Protein AF-A0A534JSI8-F1 (afdb_monomer_lite)

Radius of gyration: 16.98 Å; chains: 1; bounding box: 43×39×41 Å

Structure (mmCIF, N/CA/C/O backbone):
data_AF-A0A534JSI8-F1
#
_entry.id   AF-A0A534JSI8-F1
#
loop_
_atom_site.group_PDB
_atom_site.id
_atom_site.type_symbol
_atom_site.label_atom_id
_atom_site.label_alt_id
_atom_site.label_comp_id
_atom_site.label_asym_id
_atom_site.label_entity_id
_atom_site.label_seq_id
_atom_site.pdbx_PDB_ins_code
_atom_site.Cartn_x
_atom_site.Cartn_y
_atom_site.Cartn_z
_atom_site.occupancy
_atom_site.B_iso_or_equiv
_atom_site.auth_seq_id
_atom_site.auth_comp_id
_atom_site.auth_asym_id
_atom_site.auth_atom_id
_atom_site.pdbx_PDB_model_num
ATOM 1 N N . TYR A 1 1 ? 10.273 -15.120 -28.488 1.00 79.69 1 TYR A N 1
ATOM 2 C CA . TYR A 1 1 ? 10.095 -13.864 -27.727 1.00 79.69 1 TYR A CA 1
ATOM 3 C C . TYR A 1 1 ? 8.662 -13.625 -27.256 1.00 79.69 1 TYR A C 1
ATOM 5 O O . TYR A 1 1 ? 8.499 -13.314 -26.088 1.00 79.69 1 TYR A O 1
ATOM 13 N N . VAL A 1 2 ? 7.622 -13.839 -28.077 1.00 88.31 2 VAL A N 1
ATOM 14 C CA . VAL A 1 2 ? 6.213 -13.650 -27.647 1.00 88.31 2 VAL A CA 1
ATOM 15 C C . VAL A 1 2 ? 5.836 -14.507 -26.428 1.00 88.31 2 VAL A C 1
ATOM 17 O O . VAL A 1 2 ? 5.286 -13.987 -25.468 1.00 88.31 2 VAL A O 1
ATOM 20 N N . VAL A 1 3 ? 6.213 -15.790 -26.414 1.00 91.38 3 VAL A N 1
ATOM 21 C CA . VAL A 1 3 ? 5.955 -16.696 -25.274 1.00 91.38 3 VAL A CA 1
ATOM 22 C C . VAL A 1 3 ? 6.605 -16.197 -23.977 1.00 91.38 3 VAL A C 1
ATOM 24 O O . VAL A 1 3 ? 5.984 -16.254 -22.925 1.00 91.38 3 VAL A O 1
ATOM 27 N N . TYR A 1 4 ? 7.825 -15.658 -24.057 1.00 88.12 4 TYR A N 1
ATOM 28 C CA . TYR A 1 4 ? 8.527 -15.082 -22.906 1.00 88.12 4 TYR A CA 1
ATOM 29 C C . TYR A 1 4 ? 7.795 -13.852 -22.356 1.00 88.12 4 TYR A C 1
ATOM 31 O O . TYR A 1 4 ? 7.591 -13.746 -21.153 1.00 88.12 4 TYR A O 1
ATOM 39 N N . LEU A 1 5 ? 7.336 -12.961 -23.237 1.00 86.31 5 LEU A N 1
ATOM 40 C CA . LEU A 1 5 ? 6.569 -11.780 -22.841 1.00 86.31 5 LEU A CA 1
ATOM 41 C C . LEU A 1 5 ? 5.237 -12.163 -22.180 1.00 86.31 5 LEU A C 1
ATOM 43 O O . LEU A 1 5 ? 4.890 -11.614 -21.140 1.00 86.31 5 LEU A O 1
ATOM 47 N N . VAL A 1 6 ? 4.522 -13.145 -22.734 1.00 87.69 6 VAL A N 1
ATOM 48 C CA . VAL A 1 6 ? 3.270 -13.645 -22.142 1.00 87.69 6 VAL A CA 1
ATOM 49 C C . VAL A 1 6 ? 3.525 -14.299 -20.783 1.00 87.69 6 VAL A C 1
ATOM 51 O O . VAL A 1 6 ? 2.816 -14.003 -19.826 1.00 87.69 6 VAL A O 1
ATOM 54 N N . ALA A 1 7 ? 4.558 -15.136 -20.666 1.00 89.44 7 ALA A N 1
ATOM 55 C CA . ALA A 1 7 ? 4.926 -15.760 -19.398 1.00 89.44 7 ALA A CA 1
ATOM 56 C C . ALA A 1 7 ? 5.287 -14.714 -18.329 1.00 89.44 7 ALA A C 1
ATOM 58 O O . ALA A 1 7 ? 4.827 -14.820 -17.195 1.00 89.44 7 ALA A O 1
ATOM 59 N N . GLN A 1 8 ? 6.032 -13.667 -18.696 1.00 85.44 8 GLN A N 1
ATOM 60 C CA . GLN A 1 8 ? 6.376 -12.574 -17.787 1.00 85.44 8 GLN A CA 1
ATOM 61 C C . GLN A 1 8 ? 5.126 -11.846 -17.271 1.00 85.44 8 GLN A C 1
ATOM 63 O O . GLN A 1 8 ? 5.006 -11.597 -16.072 1.00 85.44 8 GLN A O 1
ATOM 68 N N . LEU A 1 9 ? 4.168 -11.544 -18.154 1.00 83.62 9 LEU A N 1
ATOM 69 C CA . LEU A 1 9 ? 2.906 -10.907 -17.765 1.00 83.62 9 LEU A CA 1
ATOM 70 C C . LEU A 1 9 ? 2.065 -11.805 -16.846 1.00 83.62 9 LEU A C 1
ATOM 72 O O . LEU A 1 9 ? 1.461 -11.306 -15.897 1.00 83.62 9 LEU A O 1
ATOM 76 N N . LEU A 1 10 ? 2.057 -13.121 -17.082 1.00 85.69 10 LEU A N 1
ATOM 77 C CA . LEU A 1 10 ? 1.373 -14.085 -16.216 1.00 85.69 10 LEU A CA 1
ATOM 78 C C . LEU A 1 10 ? 2.001 -14.153 -14.821 1.00 85.69 10 LEU A C 1
ATOM 80 O O . LEU A 1 10 ? 1.271 -14.157 -13.834 1.00 85.69 10 LEU A O 1
ATOM 84 N N . VAL A 1 11 ? 3.333 -14.161 -14.719 1.00 86.88 11 VAL A N 1
ATOM 85 C CA . VAL A 1 11 ? 4.031 -14.152 -13.421 1.00 86.88 11 VAL A CA 1
ATOM 86 C C . VAL A 1 11 ? 3.701 -12.883 -12.632 1.00 86.88 11 VAL A C 1
ATOM 88 O O . VAL A 1 11 ? 3.364 -12.967 -11.452 1.00 86.88 11 VAL A O 1
ATOM 91 N N . LEU A 1 12 ? 3.725 -11.716 -13.284 1.00 82.75 12 LEU A N 1
ATOM 92 C CA . LEU A 1 12 ? 3.345 -10.448 -12.651 1.00 82.75 12 LEU A CA 1
ATOM 93 C C . LEU A 1 12 ? 1.872 -10.442 -12.222 1.00 82.75 12 LEU A C 1
ATOM 95 O O . LEU A 1 12 ? 1.539 -9.968 -11.137 1.00 82.75 12 LEU A O 1
ATOM 99 N N . TYR A 1 13 ? 0.976 -10.997 -13.040 1.00 83.44 13 TYR A N 1
ATOM 100 C CA . TYR A 1 13 ? -0.432 -11.146 -12.679 1.00 83.44 13 TYR A CA 1
ATOM 101 C C . TYR A 1 13 ? -0.618 -12.038 -11.445 1.00 83.44 13 TYR A C 1
ATOM 103 O O . TYR A 1 13 ? -1.233 -11.597 -10.479 1.00 83.44 13 TYR A O 1
ATOM 111 N N . LEU A 1 14 ? -0.016 -13.231 -11.429 1.00 85.56 14 LEU A N 1
ATOM 112 C CA . LEU A 1 14 ? -0.089 -14.154 -10.293 1.00 85.56 14 LEU A CA 1
ATOM 113 C C . LEU A 1 14 ? 0.477 -13.542 -9.006 1.00 85.56 14 LEU A C 1
ATOM 115 O O . LEU A 1 14 ? -0.114 -13.716 -7.941 1.00 85.56 14 LEU A O 1
ATOM 119 N N . SER A 1 15 ? 1.585 -12.797 -9.101 1.00 83.81 15 SER A N 1
ATOM 120 C CA . SER A 1 15 ? 2.153 -12.059 -7.966 1.00 83.81 15 SER A CA 1
ATOM 121 C C . SER A 1 15 ? 1.136 -11.084 -7.374 1.00 83.81 15 SER A C 1
ATOM 123 O O . SER A 1 15 ? 0.900 -11.092 -6.168 1.00 83.81 15 SER A O 1
ATOM 125 N N . ARG A 1 16 ? 0.466 -10.299 -8.229 1.00 82.69 16 ARG A N 1
ATOM 126 C CA . ARG A 1 16 ? -0.538 -9.322 -7.790 1.00 82.69 16 ARG A CA 1
ATOM 127 C C . ARG A 1 16 ? -1.762 -9.980 -7.172 1.00 82.69 16 ARG A C 1
ATOM 129 O O . ARG A 1 16 ? -2.204 -9.543 -6.116 1.00 82.69 16 ARG A O 1
ATOM 136 N N . THR A 1 17 ? -2.275 -11.045 -7.783 1.00 84.50 17 THR A N 1
ATOM 137 C CA . THR A 1 17 ? -3.392 -11.809 -7.221 1.00 84.50 17 THR A CA 1
ATOM 138 C C . THR A 1 17 ? -3.030 -12.336 -5.835 1.00 84.50 17 THR A C 1
ATOM 140 O O . THR A 1 17 ? -3.778 -12.123 -4.890 1.00 84.50 17 THR A O 1
ATOM 143 N N . ARG A 1 18 ? -1.846 -12.934 -5.663 1.00 89.06 18 ARG A N 1
ATOM 144 C CA . ARG A 1 18 ? -1.403 -13.457 -4.363 1.00 89.06 18 ARG A CA 1
ATOM 145 C C . ARG A 1 18 ? -1.421 -12.396 -3.253 1.00 89.06 18 ARG A C 1
ATOM 147 O O . ARG A 1 18 ? -1.799 -12.728 -2.136 1.00 89.06 18 ARG A O 1
ATOM 154 N N . GLU A 1 19 ? -1.032 -11.154 -3.542 1.00 85.50 19 GLU A N 1
ATOM 155 C CA . GLU A 1 19 ? -1.051 -10.051 -2.562 1.00 85.50 19 GLU A CA 1
ATOM 156 C C . GLU A 1 19 ? -2.470 -9.766 -2.052 1.00 85.50 19 GLU A C 1
ATOM 158 O O . GLU A 1 19 ? -2.684 -9.738 -0.845 1.00 85.50 19 GLU A O 1
ATOM 163 N N . TYR A 1 20 ? -3.455 -9.652 -2.949 1.00 85.31 20 TYR A N 1
ATOM 164 C CA . TYR A 1 20 ? -4.849 -9.424 -2.555 1.00 85.31 20 TYR A CA 1
ATOM 165 C C . TYR A 1 20 ? -5.423 -10.581 -1.728 1.00 85.31 20 TYR A C 1
ATOM 167 O O . TYR A 1 20 ? -6.098 -10.359 -0.724 1.00 85.31 20 TYR A O 1
ATOM 175 N N . TYR A 1 21 ? -5.111 -11.827 -2.100 1.00 88.25 21 TYR A N 1
ATOM 176 C CA . TYR A 1 21 ? -5.511 -12.996 -1.310 1.00 88.25 21 TYR A CA 1
ATOM 177 C C . TYR A 1 21 ? -4.852 -12.999 0.077 1.00 88.25 21 TYR A C 1
ATOM 179 O O . TYR A 1 21 ? -5.495 -13.386 1.055 1.00 88.25 21 TYR A O 1
ATOM 187 N N . ALA A 1 22 ? -3.592 -12.568 0.179 1.00 88.44 22 ALA A N 1
ATOM 188 C CA . ALA A 1 22 ? -2.885 -12.462 1.451 1.00 88.44 22 ALA A CA 1
ATOM 189 C C . ALA A 1 22 ? -3.478 -11.362 2.344 1.00 88.44 22 ALA A C 1
ATOM 191 O O . ALA A 1 22 ? -3.675 -11.601 3.536 1.00 88.44 22 ALA A O 1
ATOM 192 N N . ASP A 1 23 ? -3.822 -10.203 1.781 1.00 88.25 23 ASP A N 1
ATOM 193 C CA . ASP A 1 23 ? -4.470 -9.105 2.508 1.00 88.25 23 ASP A CA 1
ATOM 194 C C . ASP A 1 23 ? -5.860 -9.507 3.003 1.00 88.25 23 ASP A C 1
ATOM 196 O O . ASP A 1 23 ? -6.179 -9.326 4.179 1.00 88.25 23 ASP A O 1
ATOM 200 N N . ALA A 1 24 ? -6.661 -10.126 2.130 1.00 87.69 24 ALA A N 1
ATOM 201 C CA . ALA A 1 24 ? -8.003 -10.587 2.462 1.00 87.69 24 ALA A CA 1
ATOM 202 C C . ALA A 1 24 ? -7.981 -11.650 3.569 1.00 87.69 24 ALA A C 1
ATOM 204 O O . ALA A 1 24 ? -8.750 -11.586 4.530 1.00 87.69 24 ALA A O 1
ATOM 205 N N . TYR A 1 25 ? -7.059 -12.611 3.469 1.00 89.38 25 TYR A N 1
ATOM 206 C CA . TYR A 1 25 ? -6.868 -13.619 4.506 1.00 89.38 25 TYR A CA 1
ATOM 207 C C . TYR A 1 25 ? -6.397 -12.997 5.824 1.00 89.38 25 TYR A C 1
ATOM 209 O O . TYR A 1 25 ? -6.917 -13.347 6.881 1.00 89.38 25 TYR A O 1
ATOM 217 N N . SER A 1 26 ? -5.447 -12.061 5.775 1.00 87.12 26 SER A N 1
ATOM 218 C CA . SER A 1 26 ? -4.897 -11.417 6.971 1.00 87.12 26 SER A CA 1
ATOM 219 C C . SER A 1 26 ? -5.953 -10.588 7.703 1.00 87.12 26 SER A C 1
ATOM 221 O O . SER A 1 26 ? -6.104 -10.753 8.911 1.00 87.12 26 SER A O 1
ATOM 223 N N . GLY A 1 27 ? -6.739 -9.778 6.984 1.00 86.19 27 GLY A N 1
ATOM 224 C CA . GLY A 1 27 ? -7.843 -9.004 7.564 1.00 86.19 27 GLY A CA 1
ATOM 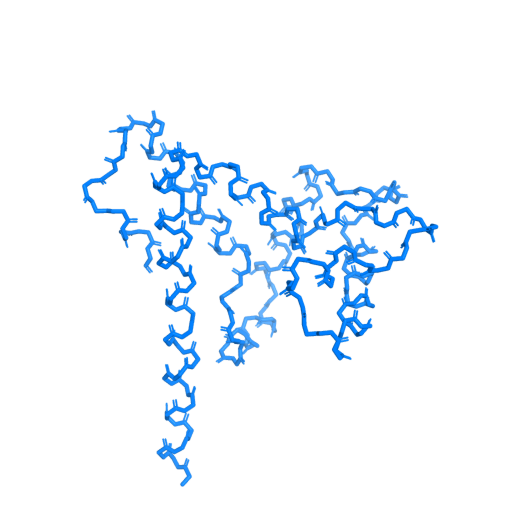225 C C . GLY A 1 27 ? -8.942 -9.887 8.164 1.00 86.19 27 GLY A C 1
ATOM 226 O O . GLY A 1 27 ? -9.451 -9.605 9.251 1.00 86.19 27 GLY A O 1
ATOM 227 N N . ALA A 1 28 ? -9.266 -11.008 7.512 1.00 86.62 28 ALA A N 1
ATOM 228 C CA . ALA A 1 28 ? -10.218 -11.977 8.049 1.00 86.62 28 ALA A CA 1
ATOM 229 C C . ALA A 1 28 ? -9.681 -12.712 9.292 1.00 86.62 28 ALA A C 1
ATOM 231 O O . ALA A 1 28 ? -10.423 -12.925 10.254 1.00 86.62 28 ALA A O 1
ATOM 232 N N . ALA A 1 29 ? -8.397 -13.087 9.292 1.00 87.62 29 ALA A N 1
ATOM 233 C CA . ALA A 1 29 ? -7.753 -13.806 10.389 1.00 87.62 29 ALA A CA 1
ATOM 234 C C . ALA A 1 29 ? -7.606 -12.942 11.650 1.00 87.62 29 ALA A C 1
ATOM 236 O O . ALA A 1 29 ? -7.832 -13.436 12.757 1.00 87.62 29 ALA A O 1
ATOM 237 N N . THR A 1 30 ? -7.274 -11.655 11.500 1.00 86.38 30 THR A N 1
ATOM 238 C CA . THR A 1 30 ? -7.188 -10.707 12.624 1.00 86.38 30 THR A CA 1
ATOM 239 C C . THR A 1 30 ? -8.554 -10.205 13.084 1.00 86.38 30 THR A C 1
ATOM 241 O O . THR A 1 30 ? -8.658 -9.679 14.189 1.00 86.38 30 THR A O 1
ATOM 244 N N . ARG A 1 31 ? -9.602 -10.382 12.262 1.00 83.00 31 ARG A N 1
ATOM 245 C CA . ARG A 1 31 ? -10.932 -9.763 12.424 1.00 83.00 31 ARG A CA 1
ATOM 246 C C . ARG A 1 31 ? -10.896 -8.237 12.496 1.00 83.00 31 ARG A C 1
ATOM 248 O O . ARG A 1 31 ? -11.865 -7.625 12.938 1.00 83.00 31 ARG A O 1
ATOM 255 N N . ASP A 1 32 ? -9.796 -7.642 12.055 1.00 83.88 32 ASP A N 1
ATOM 256 C CA . ASP A 1 32 ? -9.587 -6.204 12.088 1.00 83.88 32 ASP A CA 1
ATOM 257 C C . ASP A 1 32 ? -8.846 -5.756 10.816 1.00 83.88 32 ASP A C 1
ATOM 259 O O . ASP A 1 32 ? -7.623 -5.561 10.826 1.00 83.88 32 ASP A O 1
ATOM 263 N N . PRO A 1 33 ? -9.565 -5.643 9.678 1.00 85.69 33 PRO A N 1
ATOM 264 C CA . PRO A 1 33 ? -8.985 -5.135 8.438 1.00 85.69 33 PRO A CA 1
ATOM 265 C C . PRO A 1 33 ? -8.569 -3.663 8.546 1.00 85.69 33 PRO A C 1
ATOM 267 O O . PRO A 1 33 ? -7.666 -3.242 7.824 1.00 85.69 33 PRO A O 1
ATOM 270 N N . HIS A 1 34 ? -9.167 -2.901 9.472 1.00 84.44 34 HIS A N 1
ATOM 271 C CA . HIS A 1 34 ? -8.851 -1.490 9.699 1.00 84.44 34 HIS A CA 1
ATOM 272 C C . HIS A 1 34 ? -7.394 -1.298 10.100 1.00 84.44 34 HIS A C 1
ATOM 274 O O . HIS A 1 34 ? -6.683 -0.454 9.555 1.00 84.44 34 HIS A O 1
ATOM 280 N N . LEU A 1 35 ? -6.928 -2.111 11.051 1.00 83.81 35 LEU A N 1
ATOM 281 C CA . LEU A 1 35 ? -5.545 -2.059 11.508 1.00 83.81 35 LEU A CA 1
ATOM 282 C C . LEU A 1 35 ? -4.569 -2.389 10.380 1.00 83.81 35 LEU A C 1
ATOM 284 O O . LEU A 1 35 ? -3.521 -1.752 10.287 1.00 83.81 35 LEU A O 1
ATOM 288 N N . LEU A 1 36 ? -4.919 -3.334 9.503 1.00 84.62 36 LEU A N 1
ATOM 289 C CA . LEU A 1 36 ? -4.095 -3.678 8.347 1.00 84.62 36 LEU A CA 1
ATOM 290 C C . LEU A 1 36 ? -4.071 -2.537 7.319 1.00 84.62 36 LEU A C 1
ATOM 292 O O . LEU A 1 36 ? -2.994 -2.164 6.858 1.00 84.62 36 LEU A O 1
ATOM 296 N N . ALA A 1 37 ? -5.225 -1.935 7.020 1.00 82.56 37 ALA A N 1
ATOM 297 C CA . ALA A 1 37 ? -5.332 -0.777 6.136 1.00 82.56 37 ALA A CA 1
ATOM 298 C C . ALA A 1 37 ? -4.538 0.420 6.678 1.00 82.56 37 ALA A C 1
ATOM 300 O O . ALA A 1 37 ? -3.781 1.042 5.935 1.00 82.56 37 ALA A O 1
ATOM 301 N N . SER A 1 38 ? -4.643 0.697 7.982 1.00 78.81 38 SER A N 1
ATOM 302 C CA . SER A 1 38 ? -3.902 1.755 8.675 1.00 78.81 38 SER A CA 1
ATOM 303 C C . SER A 1 38 ? -2.396 1.487 8.689 1.00 78.81 38 SER A C 1
ATOM 305 O O . SER A 1 38 ? -1.605 2.393 8.440 1.00 78.81 38 SER A O 1
ATOM 307 N N . ALA A 1 39 ? -1.974 0.246 8.945 1.00 80.25 39 ALA A N 1
ATOM 308 C CA . ALA A 1 39 ? -0.565 -0.135 8.930 1.00 80.25 39 ALA A CA 1
ATOM 309 C C . ALA A 1 39 ? 0.035 -0.040 7.524 1.00 80.25 39 ALA A C 1
ATOM 311 O O . ALA A 1 39 ? 1.134 0.486 7.371 1.00 80.25 39 ALA A O 1
ATOM 312 N N . LEU A 1 40 ? -0.689 -0.501 6.502 1.00 78.31 40 LEU A N 1
ATOM 313 C CA . LEU A 1 40 ? -0.249 -0.429 5.113 1.00 78.31 40 LEU A CA 1
ATOM 314 C C . LEU A 1 40 ? -0.163 1.025 4.645 1.00 78.31 40 LEU A C 1
ATOM 316 O O . LEU A 1 40 ? 0.861 1.439 4.118 1.00 78.31 40 LEU A O 1
ATOM 320 N N . THR A 1 41 ? -1.197 1.809 4.938 1.00 74.31 41 THR A N 1
ATOM 321 C CA . THR A 1 41 ? -1.238 3.262 4.755 1.00 74.31 41 THR A CA 1
ATOM 322 C C . THR A 1 41 ? -0.036 3.954 5.382 1.00 74.31 41 THR A C 1
ATOM 324 O O . THR A 1 41 ? 0.619 4.763 4.728 1.00 74.31 41 THR A O 1
ATOM 327 N N . LYS A 1 42 ? 0.280 3.616 6.637 1.00 73.81 42 LYS A N 1
ATOM 328 C CA . LYS A 1 42 ? 1.490 4.092 7.298 1.00 73.81 42 LYS A CA 1
ATOM 329 C C . LYS A 1 42 ? 2.694 3.644 6.485 1.00 73.81 42 LYS A C 1
ATOM 331 O O . LYS A 1 42 ? 3.339 4.467 5.887 1.00 73.81 42 LYS A O 1
ATOM 336 N N . ILE A 1 43 ? 2.948 2.367 6.280 1.00 73.31 43 ILE A N 1
ATOM 337 C CA . ILE A 1 43 ? 4.139 1.921 5.536 1.00 73.31 43 ILE A CA 1
ATOM 338 C C . ILE A 1 43 ? 4.320 2.605 4.161 1.00 73.31 43 ILE A C 1
ATOM 340 O O . ILE A 1 43 ? 5.449 2.891 3.772 1.00 73.31 43 ILE A O 1
ATOM 344 N N . THR A 1 44 ? 3.243 2.892 3.427 1.00 72.25 44 THR A N 1
ATOM 345 C CA . THR A 1 44 ? 3.343 3.412 2.054 1.00 72.25 44 THR A CA 1
ATOM 346 C C . THR A 1 44 ? 3.276 4.919 1.909 1.00 72.25 44 THR A C 1
ATOM 348 O O . THR A 1 44 ? 3.843 5.448 0.954 1.00 72.25 44 THR A O 1
ATOM 351 N N . TYR A 1 45 ? 2.563 5.591 2.808 1.00 69.75 45 TYR A N 1
ATOM 352 C CA . TYR A 1 45 ? 2.399 7.043 2.797 1.00 69.75 45 TYR A CA 1
ATOM 353 C C . TYR A 1 45 ? 2.989 7.685 4.055 1.00 69.75 45 TYR A C 1
ATOM 355 O O . TYR A 1 45 ? 3.595 8.740 3.963 1.00 69.75 45 TYR A O 1
ATOM 363 N N . GLY A 1 46 ? 2.884 7.036 5.212 1.00 61.91 46 GLY A N 1
ATOM 364 C CA . GLY A 1 46 ? 3.354 7.545 6.504 1.00 61.91 46 GLY A CA 1
ATOM 365 C C . GLY A 1 46 ? 4.157 6.521 7.302 1.00 61.91 46 GLY A C 1
ATOM 366 O O . GLY A 1 46 ? 3.719 6.083 8.373 1.00 61.91 46 GLY A O 1
ATOM 367 N N . LEU A 1 47 ? 5.302 6.072 6.772 1.00 52.22 47 LEU A N 1
ATOM 368 C CA . LEU A 1 47 ? 6.259 5.265 7.516 1.00 52.22 47 LEU A CA 1
ATOM 369 C C . LEU A 1 47 ? 6.929 6.279 8.423 1.00 52.22 47 LEU A C 1
ATOM 371 O O . LEU A 1 47 ? 7.979 6.804 8.086 1.00 52.22 47 LEU A O 1
ATOM 375 N N . SER A 1 48 ? 6.173 6.657 9.462 1.00 45.75 48 SER A N 1
ATOM 376 C CA . SER A 1 48 ? 6.523 7.463 10.620 1.00 45.75 48 SER A CA 1
ATOM 377 C C . SER A 1 48 ? 7.939 7.989 10.508 1.00 45.75 48 SER A C 1
ATOM 379 O O . SER A 1 48 ? 8.849 7.205 10.776 1.00 45.75 48 SER A O 1
ATOM 381 N N . LEU A 1 49 ? 8.091 9.265 10.130 1.00 49.81 49 LEU A N 1
ATOM 382 C CA . LEU A 1 49 ? 9.196 10.120 10.553 1.00 49.81 49 LEU A CA 1
ATOM 383 C C . LEU A 1 49 ? 10.412 9.301 10.990 1.00 49.81 49 LEU A C 1
ATOM 385 O O . LEU A 1 49 ? 10.597 9.037 12.185 1.00 49.81 49 LEU A O 1
ATOM 389 N N . ALA A 1 50 ? 11.264 8.917 10.039 1.00 41.72 50 ALA A N 1
ATOM 390 C CA . ALA A 1 50 ? 12.666 8.959 10.385 1.00 41.72 50 ALA A CA 1
ATOM 391 C C . ALA A 1 50 ? 12.894 10.428 10.742 1.00 41.72 50 ALA A C 1
ATOM 393 O O . ALA A 1 50 ? 13.064 11.293 9.884 1.00 41.72 50 ALA A O 1
ATOM 394 N N . ARG A 1 51 ? 12.746 10.711 12.038 1.00 43.12 51 ARG A N 1
ATOM 395 C CA . ARG A 1 51 ? 13.285 11.873 12.715 1.00 43.12 51 ARG A CA 1
ATOM 396 C C . ARG A 1 51 ? 14.641 12.096 12.050 1.00 43.12 51 ARG A C 1
ATOM 398 O O . ARG A 1 51 ? 15.333 11.109 11.800 1.00 43.12 51 ARG A O 1
ATOM 405 N N . GLU A 1 52 ? 14.958 13.316 11.632 1.00 48.97 52 GLU A N 1
ATOM 406 C CA . GLU A 1 52 ? 16.092 13.593 10.726 1.00 48.97 52 GLU A CA 1
ATOM 407 C C . GLU A 1 52 ? 17.435 12.984 11.220 1.00 48.97 52 GLU A C 1
ATOM 409 O O . GLU A 1 52 ? 18.380 12.823 10.455 1.00 48.97 52 GLU A O 1
ATOM 414 N N . ASP A 1 53 ? 17.477 12.581 12.496 1.00 49.09 53 ASP A N 1
ATOM 415 C CA . ASP A 1 53 ? 18.512 11.878 13.251 1.00 49.09 53 ASP A CA 1
ATOM 416 C C . ASP A 1 53 ? 18.412 10.330 13.330 1.00 49.09 53 ASP A C 1
ATOM 418 O O . ASP A 1 53 ? 19.212 9.715 14.036 1.00 49.09 53 ASP A O 1
ATOM 422 N N . SER A 1 54 ? 17.473 9.666 12.651 1.00 49.19 54 SER A N 1
ATOM 423 C CA . SER A 1 54 ? 17.279 8.208 12.733 1.00 49.19 54 SER A CA 1
ATOM 424 C C . SER A 1 54 ? 17.648 7.493 11.433 1.00 49.19 54 SER A C 1
ATOM 426 O O . SER A 1 54 ? 17.079 7.725 10.371 1.00 49.19 54 SER A O 1
ATOM 428 N N . GLU A 1 55 ? 18.639 6.604 11.541 1.00 50.34 55 GLU A N 1
ATOM 429 C CA . GLU A 1 55 ? 19.126 5.744 10.462 1.00 50.34 55 GLU A CA 1
ATOM 430 C C . GLU A 1 55 ? 17.966 5.046 9.718 1.00 50.34 55 GLU A C 1
ATOM 432 O O . GLU A 1 55 ? 17.025 4.579 10.372 1.00 50.34 55 GLU A O 1
ATOM 437 N N . PRO A 1 56 ? 18.061 4.832 8.387 1.00 52.25 56 PRO A N 1
ATOM 438 C CA . PRO A 1 56 ? 17.059 4.139 7.551 1.00 52.25 56 PRO A CA 1
ATOM 439 C C . PRO A 1 56 ? 16.879 2.633 7.879 1.00 52.25 56 PRO A C 1
ATOM 441 O O . PRO A 1 56 ? 16.400 1.833 7.074 1.00 52.25 56 PRO A O 1
ATOM 444 N N . SER A 1 57 ? 17.262 2.230 9.088 1.00 51.09 57 SER A N 1
ATOM 445 C CA . SER A 1 57 ? 17.255 0.885 9.651 1.00 51.09 57 SER A CA 1
ATOM 446 C C . SER A 1 57 ? 15.854 0.262 9.720 1.00 51.09 57 SER A C 1
ATOM 448 O O . SER A 1 57 ? 15.723 -0.943 9.523 1.00 51.09 57 SER A O 1
ATOM 450 N N . GLY A 1 58 ? 14.791 1.054 9.913 1.00 55.84 58 GLY A N 1
ATOM 451 C CA . GLY A 1 58 ? 13.423 0.541 10.090 1.00 55.84 58 GLY A CA 1
ATOM 452 C C . GLY A 1 58 ? 12.872 -0.254 8.896 1.00 55.84 58 GLY A C 1
ATOM 453 O O . GLY A 1 58 ? 12.333 -1.344 9.081 1.00 55.84 58 GLY A O 1
ATOM 454 N N . LEU A 1 59 ? 13.061 0.234 7.662 1.00 53.09 59 LEU A N 1
ATOM 455 C CA . LEU A 1 59 ? 12.597 -0.466 6.451 1.00 53.09 59 LEU A CA 1
ATOM 456 C C 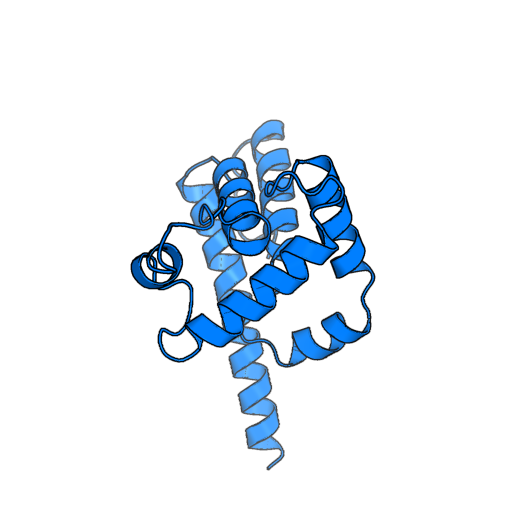. LEU A 1 59 ? 13.399 -1.745 6.187 1.00 53.09 59 LEU A C 1
ATOM 458 O O . LEU A 1 59 ? 12.838 -2.757 5.763 1.00 53.09 59 LEU A O 1
ATOM 462 N N . ARG A 1 60 ? 14.710 -1.703 6.463 1.00 53.50 60 ARG A N 1
ATOM 463 C CA . ARG A 1 60 ? 15.603 -2.864 6.335 1.00 53.50 60 ARG A CA 1
ATOM 464 C C . ARG A 1 60 ? 15.274 -3.930 7.380 1.00 53.50 60 ARG A C 1
ATOM 466 O O . ARG A 1 60 ? 15.256 -5.110 7.047 1.00 53.50 60 ARG A O 1
ATOM 473 N N . ALA A 1 61 ? 14.967 -3.519 8.611 1.00 56.72 61 ALA A N 1
ATOM 474 C CA . ALA A 1 61 ? 14.625 -4.413 9.716 1.00 56.72 61 ALA A CA 1
ATOM 475 C C . ALA A 1 61 ? 13.327 -5.194 9.464 1.00 56.72 61 ALA A C 1
ATOM 477 O O . ALA A 1 61 ? 13.237 -6.359 9.841 1.00 56.72 61 ALA A O 1
ATOM 478 N N . PHE A 1 62 ? 12.352 -4.586 8.783 1.00 60.25 62 PHE A N 1
ATOM 479 C CA . PHE A 1 62 ? 11.115 -5.263 8.388 1.00 60.25 62 PHE A CA 1
ATOM 480 C C . PHE A 1 62 ? 11.193 -5.980 7.030 1.00 60.25 62 PHE A C 1
ATOM 482 O O . PHE A 1 62 ? 10.207 -6.582 6.614 1.00 60.25 62 PHE A O 1
ATOM 489 N N . MET A 1 63 ? 12.341 -5.931 6.340 1.00 57.22 63 MET A N 1
ATOM 490 C CA . MET A 1 63 ? 12.523 -6.470 4.983 1.00 57.22 63 MET A CA 1
ATOM 491 C C . MET A 1 63 ? 11.440 -6.003 3.990 1.00 57.22 63 MET A C 1
ATOM 493 O O . MET A 1 63 ? 11.049 -6.746 3.092 1.00 57.22 63 MET A O 1
ATOM 497 N N . ILE A 1 64 ? 10.941 -4.773 4.160 1.00 56.19 64 ILE A N 1
ATOM 498 C CA . ILE A 1 64 ? 9.892 -4.197 3.301 1.00 56.19 64 ILE A CA 1
ATOM 499 C C . ILE A 1 64 ? 10.468 -3.795 1.930 1.00 56.19 64 ILE A C 1
ATOM 501 O O . ILE A 1 64 ? 9.740 -3.800 0.941 1.00 56.19 64 ILE A O 1
ATOM 505 N N . GLY A 1 65 ? 11.772 -3.496 1.854 1.00 56.66 65 GLY A N 1
ATOM 506 C CA . GLY A 1 65 ? 12.486 -3.146 0.620 1.00 56.66 65 GLY A CA 1
ATOM 507 C C . GLY A 1 65 ? 13.733 -4.002 0.377 1.00 56.66 65 GLY A C 1
ATOM 508 O O . GLY A 1 65 ? 14.268 -4.627 1.297 1.00 56.66 65 GLY A O 1
ATOM 509 N N . ASP A 1 66 ? 14.209 -4.013 -0.871 1.00 60.34 66 ASP A N 1
ATOM 510 C CA . ASP A 1 66 ? 15.490 -4.628 -1.234 1.00 60.34 66 ASP A CA 1
ATOM 511 C C . ASP A 1 66 ? 16.622 -3.838 -0.548 1.00 60.34 66 ASP A C 1
ATOM 513 O O . ASP A 1 66 ? 16.756 -2.637 -0.798 1.00 60.34 66 ASP A O 1
ATOM 517 N N . PRO A 1 67 ? 17.457 -4.458 0.310 1.00 58.28 67 PRO A N 1
ATOM 518 C CA . PRO A 1 67 ? 18.522 -3.749 1.020 1.00 58.28 67 PRO A CA 1
ATOM 519 C C . PRO A 1 67 ? 19.503 -3.038 0.078 1.00 58.28 67 PRO A C 1
ATOM 521 O O . PRO A 1 67 ? 20.125 -2.060 0.492 1.00 58.28 67 PRO A O 1
ATOM 524 N N . VAL A 1 68 ? 19.619 -3.497 -1.175 1.00 64.94 68 VAL A N 1
ATOM 525 C CA . VAL A 1 68 ? 20.464 -2.888 -2.210 1.00 64.94 68 VAL A CA 1
ATOM 526 C C . VAL A 1 68 ? 19.823 -1.627 -2.800 1.00 64.94 68 VAL A C 1
ATOM 528 O O . VAL A 1 68 ? 20.539 -0.677 -3.101 1.00 64.94 68 VAL A O 1
ATOM 531 N N . LYS A 1 69 ? 18.491 -1.583 -2.926 1.00 61.75 69 LYS A N 1
ATOM 532 C CA . LYS A 1 69 ? 17.738 -0.429 -3.460 1.00 61.75 69 LYS A CA 1
ATOM 533 C C . LYS A 1 69 ? 17.168 0.496 -2.388 1.00 61.75 69 LYS A C 1
ATOM 535 O O . LYS A 1 69 ? 16.581 1.520 -2.709 1.00 61.75 69 LYS A O 1
ATOM 540 N N . ALA A 1 70 ? 17.392 0.179 -1.116 1.00 59.88 70 ALA A N 1
ATOM 541 C CA . ALA A 1 70 ? 16.847 0.924 0.011 1.00 59.88 70 ALA A CA 1
ATOM 542 C C . ALA A 1 70 ? 17.202 2.426 0.009 1.00 59.88 70 ALA A C 1
ATOM 544 O O . ALA A 1 70 ? 16.466 3.212 0.596 1.00 59.88 70 ALA A O 1
ATOM 545 N N . ALA A 1 71 ? 18.320 2.828 -0.611 1.00 63.69 71 ALA A N 1
ATOM 546 C CA . ALA A 1 71 ? 18.684 4.239 -0.759 1.00 63.69 71 ALA A CA 1
ATOM 547 C C . ALA A 1 71 ? 17.787 4.959 -1.784 1.00 63.69 71 ALA A C 1
ATOM 549 O O . ALA A 1 71 ? 17.206 5.990 -1.458 1.00 63.69 71 ALA A O 1
ATOM 550 N N . ASP A 1 72 ? 17.605 4.374 -2.969 1.00 65.62 72 ASP A N 1
ATOM 551 C CA . ASP A 1 72 ? 16.726 4.906 -4.022 1.00 65.62 72 ASP A CA 1
ATOM 552 C C . ASP A 1 72 ? 15.257 4.933 -3.562 1.00 65.62 72 ASP A C 1
ATOM 554 O O . ASP A 1 72 ? 14.509 5.879 -3.832 1.00 65.62 72 ASP A O 1
ATOM 558 N N . ASP A 1 73 ? 14.841 3.901 -2.820 1.00 62.25 73 ASP A N 1
ATOM 559 C CA . ASP A 1 73 ? 13.513 3.832 -2.210 1.00 62.25 73 ASP A CA 1
ATOM 560 C C . ASP A 1 73 ? 13.325 4.965 -1.188 1.00 62.25 73 ASP A C 1
ATOM 562 O O . ASP A 1 73 ? 12.259 5.578 -1.135 1.00 62.25 73 ASP A O 1
ATOM 566 N N . TYR A 1 74 ? 14.364 5.293 -0.411 1.00 63.38 74 TYR A N 1
ATOM 567 C CA . TYR A 1 74 ? 14.331 6.389 0.558 1.00 63.38 74 TYR A CA 1
ATOM 568 C C . TYR A 1 74 ? 14.207 7.760 -0.117 1.00 63.38 74 TYR A C 1
ATOM 570 O O . TYR A 1 74 ? 13.387 8.571 0.310 1.00 63.38 74 TYR A O 1
ATOM 578 N N . GLU A 1 75 ? 14.956 8.011 -1.195 1.00 66.38 75 GLU A N 1
ATOM 579 C CA . GLU A 1 75 ? 14.816 9.248 -1.977 1.00 66.38 75 GLU A CA 1
ATOM 580 C C . GLU A 1 75 ? 13.408 9.374 -2.571 1.00 66.38 75 GLU A C 1
ATOM 582 O O . GLU A 1 75 ? 12.750 10.403 -2.426 1.00 66.38 75 GLU A O 1
ATOM 587 N N . THR A 1 76 ? 12.882 8.282 -3.128 1.00 69.00 76 THR A N 1
ATOM 588 C CA . THR A 1 76 ? 11.519 8.247 -3.675 1.00 69.00 76 THR A CA 1
ATOM 589 C C . THR A 1 76 ? 10.462 8.536 -2.603 1.00 69.00 76 THR A C 1
ATOM 591 O O . THR A 1 76 ? 9.462 9.209 -2.867 1.00 69.00 76 THR A O 1
ATOM 594 N N . LEU A 1 77 ? 10.655 8.023 -1.385 1.00 67.25 77 LEU A N 1
ATOM 595 C CA . LEU A 1 77 ? 9.774 8.292 -0.248 1.00 67.25 77 LEU A CA 1
ATOM 596 C C . LEU A 1 77 ? 9.879 9.748 0.217 1.00 67.25 77 LEU A C 1
ATOM 598 O O . LEU A 1 77 ? 8.850 10.353 0.509 1.00 67.25 77 LEU A O 1
ATOM 602 N N . ARG A 1 78 ? 11.081 10.334 0.224 1.00 67.81 78 ARG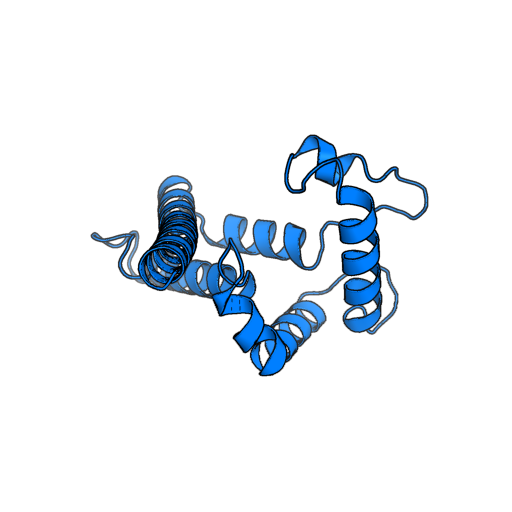 A N 1
ATOM 603 C CA . ARG A 1 78 ? 11.315 11.746 0.568 1.00 67.81 78 ARG A CA 1
ATOM 604 C C . ARG A 1 78 ? 10.654 12.703 -0.427 1.00 67.81 78 ARG A C 1
ATOM 606 O O . ARG A 1 78 ? 10.046 13.691 -0.014 1.00 67.81 78 ARG A O 1
ATOM 613 N N . ASP A 1 79 ? 10.704 12.384 -1.715 1.00 72.12 79 ASP A N 1
ATOM 614 C CA . ASP A 1 79 ? 10.031 13.158 -2.762 1.00 72.12 79 ASP A CA 1
ATOM 615 C C . ASP A 1 79 ? 8.507 13.091 -2.620 1.00 72.12 79 ASP A C 1
ATOM 617 O O . ASP A 1 79 ? 7.814 14.105 -2.728 1.00 72.12 79 ASP A O 1
ATOM 621 N N . LYS A 1 80 ? 7.969 11.898 -2.337 1.00 68.94 80 LYS A N 1
ATOM 622 C CA . LYS A 1 80 ? 6.537 11.718 -2.057 1.00 68.94 80 LYS A CA 1
ATOM 623 C C . LYS A 1 80 ? 6.109 12.464 -0.801 1.00 68.94 80 LYS A C 1
ATOM 625 O O . LYS A 1 80 ? 5.065 13.101 -0.823 1.00 68.94 80 LYS A O 1
ATOM 630 N N . MET A 1 81 ? 6.916 12.405 0.254 1.00 66.06 81 MET A N 1
ATOM 631 C CA . MET A 1 81 ? 6.688 13.133 1.497 1.00 66.06 81 MET A CA 1
ATOM 632 C C . MET A 1 81 ? 6.575 14.629 1.211 1.00 66.06 81 MET A C 1
ATOM 634 O O . MET A 1 81 ? 5.540 15.214 1.478 1.00 66.06 81 MET A O 1
ATOM 638 N N . THR A 1 82 ? 7.558 15.211 0.523 1.00 69.75 82 THR A N 1
ATOM 639 C CA . THR A 1 82 ? 7.547 16.637 0.145 1.00 69.75 82 THR A CA 1
ATOM 640 C C . THR A 1 82 ? 6.336 17.020 -0.717 1.00 69.75 82 THR A C 1
ATOM 642 O O . THR A 1 82 ? 5.884 18.162 -0.692 1.00 69.75 82 THR A O 1
ATOM 645 N N . ALA A 1 83 ? 5.805 16.083 -1.507 1.00 73.19 83 ALA A N 1
ATOM 646 C CA . ALA A 1 83 ? 4.644 16.320 -2.358 1.00 73.19 83 ALA A CA 1
ATOM 647 C C . ALA A 1 83 ? 3.293 16.226 -1.625 1.00 73.19 83 ALA A C 1
ATOM 649 O O . ALA A 1 83 ? 2.311 16.789 -2.119 1.00 73.19 83 ALA A O 1
ATOM 650 N N . TYR A 1 84 ? 3.222 15.484 -0.517 1.00 72.25 84 TYR A N 1
ATOM 651 C CA . TYR A 1 84 ? 1.967 15.159 0.170 1.00 72.25 84 TYR A CA 1
ATOM 652 C C . TYR A 1 84 ? 1.838 15.781 1.567 1.00 72.25 84 TYR A C 1
ATOM 654 O O . TYR A 1 84 ? 0.707 16.013 1.977 1.00 72.25 84 TYR A O 1
ATOM 662 N N . ASP A 1 85 ? 2.955 16.083 2.229 1.00 70.81 85 ASP A N 1
ATOM 663 C CA . ASP A 1 85 ? 3.057 16.876 3.461 1.00 70.81 85 ASP A CA 1
ATOM 664 C C . ASP A 1 85 ? 2.863 18.363 3.106 1.00 70.81 85 ASP A C 1
ATOM 666 O O . ASP A 1 85 ? 3.775 19.029 2.598 1.00 70.81 85 ASP A O 1
ATOM 670 N N . LEU A 1 86 ? 1.625 18.848 3.239 1.00 75.25 86 LEU A N 1
ATOM 671 C CA . LEU A 1 86 ? 1.207 20.186 2.813 1.00 75.25 86 LEU A CA 1
ATOM 672 C C . LEU A 1 86 ? 1.550 21.255 3.847 1.00 75.25 86 LEU A C 1
ATOM 674 O O . LEU A 1 86 ? 1.679 22.425 3.472 1.00 75.25 86 LEU A O 1
ATOM 678 N N . ASP A 1 87 ? 1.625 20.882 5.123 1.00 74.81 87 ASP A N 1
ATOM 679 C CA . ASP A 1 87 ? 1.938 21.788 6.228 1.00 74.81 87 ASP A CA 1
ATOM 680 C C . ASP A 1 87 ? 3.410 21.728 6.677 1.00 74.81 87 ASP A C 1
ATOM 682 O O . ASP A 1 87 ? 3.858 22.604 7.425 1.00 74.81 87 ASP A O 1
ATOM 686 N N . HIS A 1 88 ? 4.180 20.794 6.114 1.00 72.62 88 HIS A N 1
ATOM 687 C CA . HIS A 1 88 ? 5.601 20.573 6.363 1.00 72.62 88 HIS A CA 1
ATOM 688 C C . HIS A 1 88 ? 5.913 20.235 7.826 1.00 72.62 88 HIS A C 1
ATOM 690 O O . HIS A 1 88 ? 6.995 20.567 8.325 1.00 72.62 88 HIS A O 1
ATOM 696 N N . ASP A 1 89 ? 4.981 19.584 8.525 1.00 67.31 89 ASP A N 1
ATOM 697 C CA . ASP A 1 89 ? 5.166 19.141 9.907 1.00 67.31 89 ASP A CA 1
ATOM 698 C C . ASP A 1 89 ? 5.896 17.784 10.014 1.00 67.31 89 ASP A C 1
ATOM 700 O O . ASP A 1 89 ? 6.281 17.337 11.105 1.00 67.31 89 ASP A O 1
ATOM 704 N N . GLY A 1 90 ? 6.157 17.159 8.863 1.00 62.62 90 GLY A N 1
ATOM 705 C CA . GLY A 1 90 ? 6.844 15.887 8.730 1.00 62.62 90 GLY A CA 1
ATOM 706 C C . GLY A 1 90 ? 5.950 14.664 8.962 1.00 62.62 90 GLY A C 1
ATOM 707 O O . GLY A 1 90 ? 6.435 13.530 8.916 1.00 62.62 90 GLY A O 1
ATOM 708 N N . GLN A 1 91 ? 4.664 14.854 9.223 1.00 61.28 91 GLN A N 1
ATOM 709 C CA . GLN A 1 91 ? 3.653 13.816 9.360 1.00 61.28 91 GLN A CA 1
ATOM 710 C C . GLN A 1 91 ? 2.701 13.889 8.167 1.00 61.28 91 GLN A C 1
ATOM 712 O O . GLN A 1 91 ? 2.675 14.857 7.428 1.00 61.28 91 GLN A O 1
ATOM 717 N N . ILE A 1 92 ? 1.979 12.795 7.919 1.00 68.50 92 ILE A N 1
ATOM 718 C CA . ILE A 1 92 ? 0.877 12.814 6.957 1.00 68.50 92 ILE A CA 1
ATOM 719 C C . ILE A 1 92 ? -0.391 12.585 7.753 1.00 68.50 92 ILE A C 1
ATOM 721 O O . ILE A 1 92 ? -0.596 11.495 8.308 1.00 68.50 92 ILE A O 1
ATOM 725 N N . ASP A 1 93 ? -1.224 13.616 7.826 1.00 69.25 93 ASP A N 1
ATOM 726 C CA . ASP A 1 93 ? -2.510 13.522 8.498 1.00 69.25 93 ASP A CA 1
ATOM 727 C C . ASP A 1 93 ? -3.539 12.731 7.659 1.00 69.25 93 ASP A C 1
ATOM 729 O O . ASP A 1 93 ? -3.310 12.335 6.511 1.00 69.25 93 ASP A O 1
ATOM 733 N N . ALA A 1 94 ? -4.708 12.447 8.240 1.00 70.38 94 ALA A N 1
ATOM 734 C CA . ALA A 1 94 ? -5.749 11.683 7.549 1.00 70.38 94 ALA A CA 1
ATOM 735 C C . ALA A 1 94 ? -6.279 12.385 6.279 1.00 70.38 94 ALA A C 1
ATOM 737 O O . ALA A 1 94 ? -6.709 11.714 5.338 1.00 70.38 94 ALA A O 1
ATOM 738 N N . TYR A 1 95 ? -6.258 13.718 6.243 1.00 76.44 95 TYR A N 1
ATOM 739 C CA . TYR A 1 95 ? -6.728 14.526 5.122 1.00 76.44 95 TYR A CA 1
ATOM 740 C C . TYR A 1 95 ? -5.698 14.569 3.982 1.00 76.44 95 TYR A C 1
ATOM 742 O O . TYR A 1 95 ? -6.041 14.350 2.817 1.00 76.44 95 TYR A O 1
ATOM 750 N N . GLU A 1 96 ? -4.427 14.781 4.303 1.00 73.69 96 GLU A N 1
ATOM 751 C CA . GLU A 1 96 ? -3.299 14.742 3.375 1.00 73.69 96 GLU A CA 1
ATOM 752 C C . GLU A 1 96 ? -3.131 13.363 2.752 1.00 73.69 96 GLU A C 1
ATOM 754 O O . GLU A 1 96 ? -2.975 13.241 1.535 1.00 73.69 96 GLU A O 1
ATOM 759 N N . LEU A 1 97 ? -3.279 12.313 3.559 1.00 73.06 97 LEU A N 1
ATOM 760 C CA . LEU A 1 97 ? -3.308 10.941 3.082 1.00 73.06 97 LEU A CA 1
ATOM 761 C C . LEU A 1 97 ? -4.418 10.728 2.050 1.00 73.06 97 LEU A C 1
ATOM 763 O O . LEU A 1 97 ? -4.183 10.164 0.978 1.00 73.06 97 LEU A O 1
ATOM 767 N N . GLN A 1 98 ? -5.639 11.165 2.368 1.00 75.44 98 GLN A N 1
ATOM 768 C CA . GLN A 1 98 ? -6.779 11.010 1.470 1.00 75.44 98 GLN A CA 1
ATOM 769 C C . GLN A 1 98 ? -6.520 11.720 0.135 1.00 75.44 98 GLN A C 1
ATOM 771 O O . GLN A 1 98 ? -6.817 11.183 -0.937 1.00 75.44 98 GLN A O 1
ATOM 776 N N . LYS A 1 99 ? -5.903 12.902 0.189 1.00 79.62 99 LYS A N 1
ATOM 777 C CA . LYS A 1 99 ? -5.506 13.669 -0.992 1.00 79.62 99 LYS A CA 1
ATOM 778 C C . LYS A 1 99 ? -4.388 12.979 -1.783 1.00 79.62 99 LYS A C 1
ATOM 780 O O . LYS A 1 99 ? -4.461 12.949 -3.013 1.00 79.62 99 LYS A O 1
ATOM 785 N N . ALA A 1 100 ? -3.401 12.384 -1.111 1.00 75.31 100 ALA A N 1
ATOM 786 C CA . ALA A 1 100 ? -2.321 11.617 -1.732 1.00 75.31 100 ALA A CA 1
ATOM 787 C C . ALA A 1 100 ? -2.867 10.399 -2.491 1.00 75.31 100 ALA A C 1
ATOM 789 O O . ALA A 1 100 ? -2.553 10.195 -3.668 1.00 75.31 100 ALA A O 1
ATOM 790 N N . VAL A 1 101 ? -3.770 9.647 -1.857 1.00 74.25 101 VAL A N 1
ATOM 791 C CA . VAL A 1 101 ? -4.497 8.533 -2.478 1.00 74.25 101 VAL A CA 1
ATOM 792 C C . VAL A 1 101 ? -5.306 9.010 -3.690 1.00 74.25 101 VAL A C 1
ATOM 794 O O . VAL A 1 101 ? -5.264 8.390 -4.756 1.00 74.25 101 VAL A O 1
ATOM 797 N N . GLU A 1 102 ? -6.013 10.140 -3.584 1.00 77.56 102 GLU A N 1
ATOM 798 C CA . GLU A 1 102 ? -6.793 10.684 -4.700 1.00 77.56 102 GLU A CA 1
ATOM 799 C C . GLU A 1 102 ? -5.907 11.123 -5.880 1.00 77.56 102 GLU A C 1
ATOM 801 O O . GLU A 1 102 ? -6.261 10.917 -7.049 1.00 77.56 102 GLU A O 1
ATOM 806 N N . GLN A 1 103 ? -4.751 11.715 -5.592 1.00 77.44 103 GLN A N 1
ATOM 807 C CA . GLN A 1 103 ? -3.791 12.146 -6.601 1.00 77.44 103 GLN A CA 1
ATOM 808 C C . GLN A 1 103 ? -3.145 10.951 -7.310 1.00 77.44 103 GLN A C 1
ATOM 810 O O . GLN A 1 103 ? -3.024 10.963 -8.540 1.00 77.44 103 GLN A O 1
ATOM 815 N N . GLU A 1 104 ? -2.793 9.89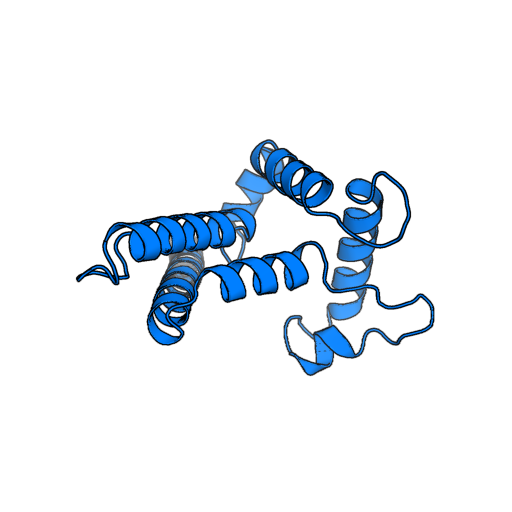3 -6.574 1.00 71.62 104 GLU A N 1
ATOM 816 C CA . GLU A 1 104 ? -2.320 8.642 -7.171 1.00 71.62 104 GLU A CA 1
ATOM 817 C C . GLU A 1 104 ? -3.394 7.999 -8.048 1.00 71.62 104 GLU A C 1
ATOM 819 O O . GLU A 1 104 ? -3.102 7.627 -9.188 1.00 71.62 104 GLU A O 1
ATOM 824 N N . ARG A 1 105 ? -4.655 8.000 -7.599 1.00 71.25 105 ARG A N 1
ATOM 825 C CA . ARG A 1 105 ? -5.795 7.523 -8.392 1.00 71.25 105 ARG A CA 1
ATOM 826 C C . ARG A 1 105 ? -5.937 8.271 -9.721 1.00 71.25 105 ARG A C 1
ATOM 828 O O . ARG A 1 105 ? -6.318 7.652 -10.712 1.00 71.25 105 ARG A O 1
ATOM 835 N N . LYS A 1 106 ? -5.645 9.576 -9.786 1.00 73.50 106 LYS A N 1
ATOM 836 C CA . LYS A 1 106 ? -5.776 10.402 -11.011 1.00 73.50 106 LYS A CA 1
ATOM 837 C C . LYS A 1 106 ? -4.596 10.274 -11.987 1.00 73.50 106 LYS A C 1
ATOM 839 O O . LYS A 1 106 ? -4.735 10.646 -13.152 1.00 73.50 106 LYS A O 1
ATOM 844 N N . SER A 1 107 ? -3.447 9.743 -11.565 1.00 71.31 107 SER A N 1
ATOM 845 C CA . SER A 1 107 ? -2.251 9.682 -12.415 1.00 71.31 107 SER A CA 1
ATOM 846 C C . SER A 1 107 ? -2.319 8.543 -13.442 1.00 71.31 107 SER A C 1
ATOM 848 O O . SER A 1 107 ? -1.950 7.399 -13.179 1.00 71.31 107 SER A O 1
ATOM 850 N N . HIS A 1 108 ? -2.756 8.868 -14.662 1.00 52.03 108 HIS A N 1
ATOM 851 C CA . HIS A 1 108 ? -2.810 7.937 -15.799 1.00 52.03 108 HIS A CA 1
ATOM 852 C C . HIS A 1 108 ? -1.444 7.311 -16.145 1.00 52.03 108 HIS A C 1
ATOM 854 O O . HIS A 1 108 ? -1.388 6.161 -16.578 1.00 52.03 108 HIS A O 1
ATOM 860 N N . TRP A 1 109 ? -0.344 8.037 -15.916 1.00 51.53 109 TRP A N 1
ATOM 861 C CA . TRP A 1 109 ? 1.021 7.559 -16.166 1.00 51.53 109 TRP A CA 1
ATOM 862 C C . TRP A 1 109 ? 1.492 6.516 -15.151 1.00 51.53 109 TRP A C 1
ATOM 864 O O . TRP A 1 109 ? 2.156 5.554 -15.536 1.00 51.53 109 TRP A O 1
ATOM 874 N N . ARG A 1 110 ? 1.103 6.638 -13.874 1.00 58.53 110 ARG A N 1
ATOM 875 C CA . ARG A 1 110 ? 1.371 5.578 -12.886 1.00 58.53 110 ARG A CA 1
ATOM 876 C C . ARG A 1 110 ? 0.568 4.324 -13.193 1.00 58.53 110 ARG A C 1
ATOM 878 O O . ARG A 1 110 ? 1.132 3.242 -13.094 1.00 58.53 110 ARG A O 1
ATOM 885 N N . ARG A 1 111 ? -0.660 4.479 -13.702 1.00 56.41 111 ARG A N 1
ATOM 886 C CA . ARG A 1 111 ? -1.522 3.370 -14.135 1.00 56.41 111 ARG A CA 1
ATOM 887 C C . ARG A 1 111 ? -0.895 2.487 -15.221 1.00 56.41 111 ARG A C 1
ATOM 889 O O . ARG A 1 111 ? -1.039 1.272 -15.197 1.00 56.41 111 ARG A O 1
ATOM 896 N N . ALA A 1 112 ? -0.138 3.074 -16.148 1.00 52.62 112 ALA A N 1
ATOM 897 C CA . ALA A 1 112 ? 0.607 2.312 -17.155 1.00 52.62 112 ALA A CA 1
ATOM 898 C C . ALA A 1 112 ? 1.772 1.502 -16.548 1.00 52.62 112 ALA A C 1
ATOM 900 O O . ALA A 1 112 ? 2.039 0.383 -16.985 1.00 52.62 112 ALA A O 1
ATOM 901 N N . ASN A 1 113 ? 2.423 2.029 -15.506 1.00 57.66 113 ASN A N 1
ATOM 902 C CA . ASN A 1 113 ? 3.468 1.321 -14.761 1.00 57.66 113 ASN A CA 1
ATOM 903 C C . ASN A 1 113 ? 2.906 0.187 -13.879 1.00 57.66 113 ASN A C 1
ATOM 905 O O . ASN A 1 113 ? 3.637 -0.746 -13.556 1.00 57.66 113 ASN A O 1
ATOM 909 N N . GLU A 1 114 ? 1.607 0.201 -13.546 1.00 60.75 114 GLU A N 1
ATOM 910 C CA . GLU A 1 114 ? 0.934 -0.884 -12.806 1.00 60.75 114 GLU A CA 1
ATOM 911 C C . GLU A 1 114 ? 0.967 -2.217 -13.562 1.00 60.75 114 GLU A C 1
ATOM 913 O O . GLU A 1 114 ? 1.012 -3.275 -12.936 1.00 60.75 114 GLU A O 1
ATOM 918 N N . LEU A 1 115 ? 0.969 -2.188 -14.903 1.00 56.78 115 LEU A N 1
ATOM 919 C CA . LEU A 1 115 ? 1.082 -3.388 -15.742 1.00 56.78 115 LEU A CA 1
ATOM 920 C C . LEU A 1 115 ? 2.451 -4.071 -15.628 1.00 56.78 115 LEU A C 1
ATOM 922 O O . LEU A 1 115 ? 2.542 -5.275 -15.862 1.00 56.78 115 LEU A O 1
ATOM 926 N N . PHE A 1 116 ? 3.485 -3.321 -15.244 1.00 56.53 116 PHE A N 1
ATOM 927 C CA . PHE A 1 116 ? 4.857 -3.806 -15.087 1.00 56.53 116 PHE A CA 1
ATOM 928 C C . PHE A 1 116 ? 5.302 -3.899 -13.617 1.00 56.53 116 PHE A C 1
ATOM 930 O O . PHE A 1 116 ? 6.415 -4.347 -13.346 1.00 56.53 116 PHE A O 1
ATOM 937 N N . GLY A 1 117 ? 4.443 -3.513 -12.668 1.00 63.34 117 GLY A N 1
ATOM 938 C CA . GLY A 1 117 ? 4.694 -3.625 -11.232 1.00 63.34 117 GLY A CA 1
ATOM 939 C C . GLY A 1 117 ? 4.533 -5.056 -10.710 1.00 63.34 117 GLY A C 1
ATOM 940 O O . GLY A 1 117 ? 3.628 -5.786 -11.117 1.00 63.34 117 GLY A O 1
ATOM 941 N N . THR A 1 118 ? 5.397 -5.457 -9.775 1.00 64.50 118 THR A N 1
ATOM 942 C CA . THR A 1 118 ? 5.354 -6.776 -9.111 1.00 64.50 118 THR A CA 1
ATOM 943 C C . THR A 1 118 ? 4.274 -6.878 -8.028 1.00 64.50 118 THR A C 1
ATOM 945 O O . THR A 1 118 ? 3.894 -7.986 -7.645 1.00 64.50 118 THR A O 1
ATOM 948 N N . HIS A 1 119 ? 3.748 -5.736 -7.578 1.00 65.25 119 HIS A N 1
ATOM 949 C CA . HIS A 1 119 ? 2.706 -5.613 -6.559 1.00 65.25 119 HIS A CA 1
ATOM 950 C C . HIS A 1 119 ? 1.56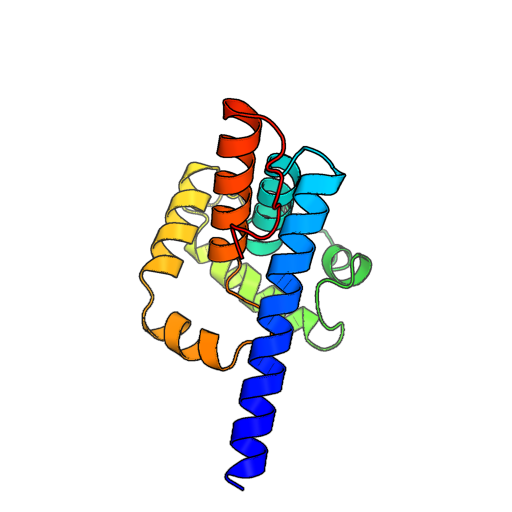7 -4.724 -7.071 1.00 65.25 119 HIS A C 1
ATOM 952 O O . HIS A 1 119 ? 1.809 -3.836 -7.898 1.00 65.25 119 HIS A O 1
ATOM 958 N N . PRO A 1 120 ? 0.321 -4.955 -6.618 1.00 72.81 120 PRO A N 1
ATOM 959 C CA . PRO A 1 120 ? -0.776 -4.071 -6.954 1.00 72.81 120 PRO A CA 1
ATOM 960 C C . PRO A 1 120 ? -0.584 -2.714 -6.264 1.00 72.81 120 PRO A C 1
ATOM 962 O O . PRO A 1 120 ? 0.107 -2.636 -5.243 1.00 72.81 120 PRO A O 1
ATOM 965 N N . PRO A 1 121 ? -1.193 -1.641 -6.793 1.00 75.81 121 PRO A N 1
ATOM 966 C CA . PRO A 1 121 ? -1.108 -0.325 -6.178 1.00 75.81 121 PRO A CA 1
ATOM 967 C C . PRO A 1 121 ? -1.603 -0.358 -4.738 1.00 75.81 121 PRO A C 1
ATOM 969 O O . PRO A 1 121 ? -2.660 -0.923 -4.449 1.00 75.81 121 PRO A O 1
ATOM 972 N N . THR A 1 122 ? -0.871 0.288 -3.836 1.00 76.31 122 THR A N 1
ATOM 973 C CA . THR A 1 122 ? -1.197 0.224 -2.413 1.00 76.31 122 THR A CA 1
ATOM 974 C C . THR A 1 122 ? -2.564 0.818 -2.098 1.00 76.31 122 THR A C 1
ATOM 976 O O . THR A 1 122 ? -3.314 0.225 -1.329 1.00 76.31 122 THR A O 1
ATOM 979 N N . TYR A 1 123 ? -2.949 1.922 -2.744 1.00 74.88 123 TYR A N 1
ATOM 980 C CA . TYR A 1 123 ? -4.278 2.503 -2.546 1.00 74.88 123 TYR A CA 1
ATOM 981 C C . TYR A 1 123 ? -5.414 1.518 -2.866 1.00 74.88 123 TYR A C 1
ATOM 983 O O . TYR A 1 123 ? -6.418 1.507 -2.165 1.00 74.88 123 TYR A O 1
ATOM 991 N N . MET A 1 124 ? -5.256 0.645 -3.871 1.00 79.81 124 MET A N 1
ATOM 992 C CA . MET A 1 124 ? -6.263 -0.374 -4.200 1.00 79.81 124 MET A CA 1
ATOM 993 C C . MET A 1 124 ? -6.373 -1.429 -3.096 1.00 79.81 124 MET A C 1
ATOM 995 O O . MET A 1 124 ? -7.469 -1.887 -2.794 1.00 79.81 124 MET A O 1
ATOM 999 N N . ARG A 1 125 ? -5.244 -1.800 -2.481 1.00 86.00 125 ARG A N 1
ATOM 1000 C CA . ARG A 1 125 ? -5.210 -2.725 -1.338 1.00 86.00 125 ARG A CA 1
ATOM 1001 C C . ARG A 1 125 ? -5.876 -2.106 -0.106 1.00 86.00 125 ARG A C 1
ATOM 1003 O O . ARG A 1 125 ? -6.664 -2.770 0.553 1.00 86.00 125 ARG A O 1
ATOM 1010 N N . ILE A 1 126 ? -5.602 -0.827 0.170 1.00 83.38 126 ILE A N 1
ATOM 1011 C CA . ILE A 1 126 ? -6.213 -0.077 1.280 1.00 83.38 126 ILE A CA 1
ATOM 1012 C C . ILE A 1 126 ? -7.733 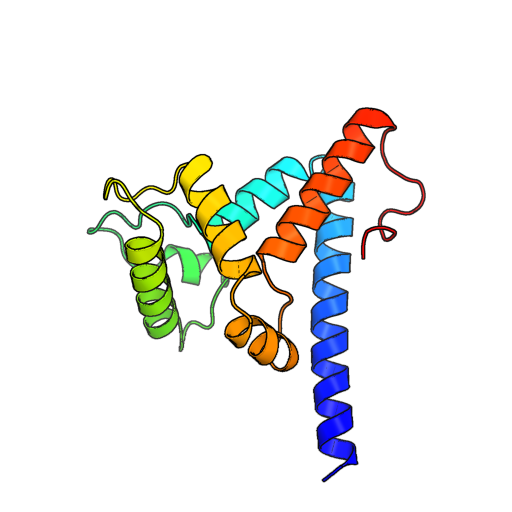0.001 1.095 1.00 83.38 126 ILE A C 1
ATOM 1014 O O . ILE A 1 126 ? -8.468 -0.362 2.006 1.00 83.38 126 ILE A O 1
ATOM 1018 N N . LEU A 1 127 ? -8.203 0.371 -0.101 1.00 83.50 127 LEU A N 1
ATOM 1019 C CA . LEU A 1 127 ? -9.636 0.437 -0.414 1.00 83.50 127 LEU A CA 1
ATOM 1020 C C . LEU A 1 127 ? -10.340 -0.917 -0.240 1.00 83.50 127 LEU A C 1
ATOM 1022 O O . LEU A 1 127 ? -11.422 -0.970 0.335 1.00 83.50 127 LEU A O 1
ATOM 1026 N N . MET A 1 128 ? -9.715 -2.013 -0.685 1.00 88.69 128 MET A N 1
ATOM 1027 C CA . MET A 1 128 ? -10.247 -3.368 -0.490 1.00 88.69 128 MET A CA 1
ATOM 1028 C C . MET A 1 128 ? -10.411 -3.707 1.001 1.00 88.69 128 MET A C 1
ATOM 1030 O O . MET A 1 128 ? -11.410 -4.302 1.406 1.00 88.69 128 MET A O 1
ATOM 1034 N N . LEU A 1 129 ? -9.427 -3.340 1.829 1.00 86.94 129 LEU A N 1
ATOM 1035 C CA . LEU A 1 129 ? -9.460 -3.591 3.270 1.00 86.94 129 LEU A CA 1
ATOM 1036 C C . LEU A 1 129 ? -10.518 -2.739 3.982 1.00 86.94 129 LEU A C 1
ATOM 1038 O O . LEU A 1 129 ? -11.204 -3.253 4.864 1.00 86.94 129 LEU A O 1
ATOM 1042 N N . GLU A 1 130 ? -10.691 -1.479 3.580 1.00 85.44 130 GLU A N 1
ATOM 1043 C CA . GLU A 1 130 ? -11.768 -0.617 4.083 1.00 85.44 130 GLU A CA 1
ATOM 1044 C C . GLU A 1 130 ? -13.155 -1.163 3.712 1.00 85.44 130 GLU A C 1
ATOM 1046 O O . GLU A 1 130 ? -14.059 -1.183 4.549 1.00 85.44 130 GLU A O 1
ATOM 1051 N N . GLU A 1 131 ? -13.331 -1.656 2.483 1.00 86.50 131 GLU A N 1
ATOM 1052 C CA . GLU A 1 131 ? -14.581 -2.288 2.046 1.00 86.50 131 GLU A CA 1
ATOM 1053 C C . GLU A 1 131 ? -14.881 -3.554 2.866 1.00 86.50 131 GLU A C 1
ATOM 1055 O O . GLU A 1 131 ? -15.991 -3.729 3.380 1.00 86.50 131 GLU A O 1
ATOM 1060 N N . MET A 1 132 ? -13.869 -4.402 3.075 1.00 86.81 132 MET A N 1
ATOM 1061 C CA . MET A 1 132 ? -13.979 -5.585 3.928 1.00 86.81 132 MET A CA 1
ATOM 1062 C C . MET A 1 132 ? -14.355 -5.219 5.372 1.00 86.81 132 MET A C 1
ATOM 1064 O O . MET A 1 132 ? -15.191 -5.887 5.983 1.00 86.81 132 MET A O 1
ATOM 1068 N N . GLU A 1 133 ? -13.768 -4.160 5.930 1.00 86.88 133 GLU A N 1
ATOM 1069 C CA . GLU A 1 133 ? -14.086 -3.666 7.271 1.00 86.88 133 GLU A CA 1
ATOM 1070 C C . GLU A 1 133 ? -15.552 -3.228 7.385 1.00 86.88 133 GLU A C 1
ATOM 1072 O O . GLU A 1 133 ? -16.242 -3.610 8.336 1.00 86.88 133 GLU A O 1
ATOM 1077 N N . GLN A 1 134 ? -16.039 -2.439 6.423 1.00 85.69 134 GLN A N 1
ATOM 1078 C CA . GLN A 1 134 ? -17.425 -1.968 6.407 1.00 85.69 134 GLN A CA 1
ATOM 1079 C C . GLN A 1 134 ? -18.410 -3.133 6.389 1.00 85.69 134 GLN A C 1
ATOM 1081 O O . GLN A 1 134 ? -19.427 -3.106 7.090 1.00 85.69 134 GLN A O 1
ATOM 1086 N N . GLU A 1 135 ? -18.099 -4.186 5.642 1.00 85.31 135 GLU A N 1
ATOM 1087 C CA . GLU A 1 135 ? -18.949 -5.361 5.596 1.00 85.31 135 GLU A CA 1
ATOM 1088 C C . GLU A 1 135 ? -18.913 -6.166 6.893 1.00 85.31 135 GLU A C 1
ATOM 1090 O O . GLU A 1 135 ? -19.970 -6.546 7.399 1.00 85.31 135 GLU A O 1
ATOM 1095 N N . ILE A 1 136 ? -17.731 -6.352 7.486 1.00 85.94 136 ILE A N 1
ATOM 1096 C CA . ILE A 1 136 ? -17.600 -7.024 8.784 1.00 85.94 136 ILE A CA 1
ATOM 1097 C C . ILE A 1 136 ? -18.374 -6.269 9.869 1.00 85.94 136 ILE A C 1
ATOM 1099 O O . ILE A 1 136 ? -19.056 -6.900 10.679 1.00 85.94 136 ILE A O 1
ATOM 1103 N N . LYS A 1 137 ? -18.336 -4.931 9.865 1.00 85.38 137 LYS A N 1
ATOM 1104 C CA . LYS A 1 137 ? -19.122 -4.096 10.789 1.00 85.38 137 LYS A CA 1
ATOM 1105 C C . LYS A 1 137 ? -20.631 -4.220 10.568 1.00 85.38 137 LYS A C 1
ATOM 1107 O O . LYS A 1 137 ? -21.389 -4.136 11.531 1.00 85.38 137 LYS A O 1
ATOM 1112 N N . THR A 1 138 ? -21.064 -4.406 9.322 1.00 85.19 138 THR A N 1
ATOM 1113 C CA . THR A 1 138 ? -22.488 -4.431 8.946 1.00 85.19 138 THR A CA 1
ATOM 1114 C C . THR A 1 138 ? -23.123 -5.812 9.117 1.00 85.19 138 THR A C 1
ATOM 1116 O O . THR A 1 138 ? -24.276 -5.911 9.533 1.00 85.19 138 THR A O 1
ATOM 1119 N N . GLY A 1 139 ? -22.392 -6.882 8.797 1.00 79.81 139 GLY A N 1
ATOM 1120 C CA . GLY A 1 139 ? -22.935 -8.239 8.672 1.00 79.81 139 GLY A CA 1
ATOM 1121 C C . GLY A 1 139 ? -22.046 -9.357 9.222 1.00 79.81 139 GLY A C 1
ATOM 1122 O O . GLY A 1 139 ? -22.411 -10.525 9.099 1.00 79.81 139 GLY A O 1
ATOM 1123 N N . GLY A 1 140 ? -20.910 -9.030 9.846 1.00 79.69 140 GLY A N 1
ATOM 1124 C CA . GLY A 1 140 ? -19.925 -10.010 10.307 1.00 79.69 140 GLY A CA 1
ATOM 1125 C C . GLY A 1 140 ? -19.049 -10.562 9.178 1.00 79.69 140 GLY A C 1
ATOM 1126 O O . GLY A 1 140 ? -19.069 -10.079 8.050 1.00 79.69 140 GLY A O 1
ATOM 1127 N N . LEU A 1 141 ? -18.231 -11.573 9.486 1.00 78.56 141 LEU A N 1
ATOM 1128 C CA . LEU A 1 141 ? -17.316 -12.165 8.504 1.00 78.56 141 LEU A CA 1
ATOM 1129 C C . LEU A 1 141 ? -18.094 -12.824 7.348 1.00 78.56 141 LEU A C 1
ATOM 1131 O O . LEU A 1 141 ? -18.898 -13.727 7.607 1.00 78.56 141 LEU A O 1
ATOM 1135 N N . PRO A 1 142 ? -17.844 -12.435 6.083 1.00 77.69 142 PRO A N 1
ATOM 1136 C CA . PRO A 1 142 ? -18.509 -13.046 4.941 1.00 77.69 142 PRO A CA 1
ATOM 1137 C C . PRO A 1 142 ? -18.094 -14.513 4.791 1.00 77.69 142 PRO A C 1
ATOM 1139 O O . PRO A 1 142 ? -16.949 -14.880 5.056 1.00 77.69 142 PRO A O 1
ATOM 1142 N N . GLN A 1 143 ? -19.008 -15.361 4.300 1.00 77.81 143 GLN A N 1
ATOM 1143 C CA . GLN A 1 143 ? -18.693 -16.776 4.044 1.00 77.81 143 GLN A CA 1
ATOM 1144 C C . GLN A 1 143 ? -17.587 -16.959 2.997 1.00 77.81 143 GLN A C 1
ATOM 1146 O O . GLN A 1 143 ? -16.852 -17.942 3.045 1.00 77.81 143 GLN A O 1
ATOM 1151 N N . ASN A 1 144 ? -17.459 -16.007 2.067 1.00 84.56 144 ASN A N 1
ATOM 1152 C CA . ASN A 1 144 ? -16.352 -15.942 1.125 1.00 84.56 144 ASN A CA 1
ATOM 1153 C C . ASN A 1 144 ? -15.550 -14.653 1.344 1.00 84.56 144 ASN A C 1
ATOM 1155 O O . ASN A 1 144 ? -15.943 -13.583 0.884 1.00 84.56 144 ASN A O 1
ATOM 1159 N N . ILE A 1 145 ? -14.410 -14.781 2.021 1.00 81.62 145 ILE A N 1
ATOM 1160 C CA . ILE A 1 145 ? -13.482 -13.679 2.313 1.00 81.62 145 ILE A CA 1
ATOM 1161 C C . ILE A 1 145 ? -12.757 -13.145 1.069 1.00 81.62 145 ILE A C 1
ATOM 1163 O O . ILE A 1 145 ? -12.234 -12.038 1.101 1.00 81.62 145 ILE A O 1
ATOM 1167 N N . TYR A 1 146 ? -12.747 -13.902 -0.032 1.00 84.25 146 TYR A N 1
ATOM 1168 C CA . TYR A 1 146 ? -12.052 -13.541 -1.272 1.00 84.25 146 TYR A CA 1
ATOM 1169 C C . TYR A 1 146 ? -12.938 -12.825 -2.284 1.00 84.25 146 TYR A C 1
ATOM 1171 O O . TYR A 1 146 ? -12.511 -12.568 -3.399 1.00 84.25 146 TYR A O 1
ATOM 1179 N N . LYS A 1 147 ? -14.177 -12.488 -1.923 1.00 83.69 147 LYS A N 1
ATOM 1180 C CA . LYS A 1 147 ? -15.085 -11.774 -2.828 1.00 83.69 147 LYS A CA 1
ATOM 1181 C C . LYS A 1 147 ? -14.631 -10.346 -3.179 1.00 83.69 147 LYS A C 1
ATOM 1183 O O . LYS A 1 147 ? -15.191 -9.756 -4.093 1.00 83.69 147 LYS A O 1
ATOM 1188 N N . PHE A 1 148 ? -13.680 -9.805 -2.418 1.00 75.38 148 PHE A N 1
ATOM 1189 C CA . PHE A 1 148 ? -13.098 -8.474 -2.608 1.00 75.38 148 PHE A CA 1
ATOM 1190 C C . PHE A 1 148 ? -11.833 -8.499 -3.487 1.00 75.38 148 PHE A C 1
ATOM 1192 O O . PHE A 1 148 ? -11.263 -7.446 -3.754 1.00 75.38 148 PHE A O 1
ATOM 1199 N N . VAL A 1 149 ? -11.382 -9.692 -3.905 1.00 76.44 149 VAL A N 1
ATOM 1200 C CA . VAL A 1 149 ? -10.189 -9.911 -4.740 1.00 76.44 149 VAL A CA 1
ATOM 1201 C C . VAL A 1 149 ? -10.576 -10.134 -6.195 1.00 76.44 149 VAL A C 1
ATOM 1203 O O . VAL A 1 149 ? -9.913 -9.538 -7.073 1.00 76.44 149 VAL A O 1
#

Sequence (149 aa):
YVVYLVAQLLVLYLSRTREYYADAYSGAATRDPHLLASALTKITYGLSLAREDSEPSGLRAFMIGDPVKAADDYETLRDKMTAYDLDHDGQIDAYELQKAVEQERKSHWRRANELFGTHPPTYMRILMLEEMEQEIKTGGLPQNIYKFV

pLDDT: mean 73.14, std 12.53, range [41.72, 91.38]

Foldseek 3Di:
DVVVVVVLLVQLVVLALVVLVVLLVVCLVVVHLPVVLVVLLCVPQNVDDPPVPHDLVVCVVVVVDDPVCSVVVVVVNVVSQVVQVPVPPSGHDPVSSVVSLVVCVPDPPVVVCCSVDSYHDSSLSSVLSVVQNVCCVVPNHDPDSSPSD

Secondary structure (DSSP, 8-state):
-HHHHHHHHHHHHHHHHHHHHHHHHHHHHHT-HHHHHHHHHHHHH------TTS-THHHHHTT-S-TTTHHHHHHHHHHHHHHH-SS-SSS--HHHHHHHHHHHHH-HHHHHHHTT-SS--HHHHHHHHHHHHHHHHHHSS-S-TTTT-